Protein AF-X1N7P4-F1 (afdb_monomer_lite)

Sequence (84 aa):
PAISALAIFTFLGNWNAFLWPLIVISKTELYTLPVGLAFFSGEFQTEWEMVMTGASVATIPVLIVFLIFQKQIIKGIALSGLKG

Organism: NCBI:txid412755

Secondary structure (DSSP, 8-state):
-HHHHHHHHHHHHHHT--HHHHHH---GGG--HHHHHHTTB-SS-B-HHHHHHHHHHHHHHHHHHHHHHHHHHHHHHHHHHTT-

InterPro domains:
  IPR035906 MetI-like superfamily [G3DSA:1.10.3720.10] (1-71)
  IPR035906 MetI-like superfamily [SSF161098] (1-84)

pLDDT: mean 81.61, std 10.83, range [40.88, 92.69]

Foldseek 3Di:
DVVLVVVLVVCVCVLPDAVVCLVPPPDPVPDRLNNVLVVQVDPPDHPVVSNVVSVVVSCVVNVVSCVVCVVVVVVVVVVVVVVD

Structure (mmCIF, N/CA/C/O backbone):
data_AF-X1N7P4-F1
#
_entry.id   AF-X1N7P4-F1
#
loop_
_atom_site.group_PDB
_atom_site.id
_atom_site.type_symbol
_atom_site.label_atom_id
_atom_site.label_alt_id
_atom_site.label_comp_id
_atom_site.label_asym_id
_atom_site.label_entity_id
_atom_site.label_seq_id
_atom_site.pdbx_PDB_ins_code
_atom_site.Cartn_x
_atom_site.Cartn_y
_atom_site.Cartn_z
_atom_site.occupancy
_atom_site.B_iso_or_equiv
_atom_site.auth_seq_id
_atom_site.auth_comp_id
_atom_site.auth_asym_id
_atom_site.auth_atom_id
_atom_site.pdbx_PDB_model_num
ATOM 1 N N . PRO A 1 1 ? -10.656 -2.313 20.286 1.00 64.31 1 PRO A N 1
ATOM 2 C CA . PRO A 1 1 ? -10.127 -0.980 19.890 1.00 64.31 1 PRO A CA 1
ATOM 3 C C . PRO A 1 1 ? -8.679 -1.037 19.387 1.00 64.31 1 PRO A C 1
ATOM 5 O O . PRO A 1 1 ? -8.426 -0.595 18.275 1.00 64.31 1 PRO A O 1
ATOM 8 N N . ALA A 1 2 ? -7.760 -1.628 20.166 1.00 74.25 2 ALA A N 1
ATOM 9 C CA . ALA A 1 2 ? -6.340 -1.708 19.807 1.00 74.25 2 ALA A CA 1
ATOM 10 C C . ALA A 1 2 ? -6.064 -2.592 18.574 1.00 74.25 2 ALA A C 1
ATOM 12 O O . ALA A 1 2 ? -5.374 -2.156 17.662 1.00 74.25 2 ALA A O 1
ATOM 13 N N . ILE A 1 3 ? -6.666 -3.787 18.499 1.00 79.44 3 ILE A N 1
ATOM 14 C CA . ILE A 1 3 ? -6.495 -4.713 17.360 1.00 79.44 3 ILE A CA 1
ATOM 15 C C . ILE A 1 3 ? -7.004 -4.093 16.052 1.00 79.44 3 ILE A C 1
ATOM 17 O O . ILE A 1 3 ? -6.347 -4.194 15.026 1.00 79.44 3 ILE A O 1
ATOM 21 N N . SER A 1 4 ? -8.142 -3.399 16.097 1.00 78.44 4 SER A N 1
ATOM 22 C CA . SER A 1 4 ? -8.692 -2.682 14.945 1.00 78.44 4 SER A CA 1
ATOM 23 C C . SER A 1 4 ? -7.760 -1.588 14.435 1.00 78.44 4 SER A C 1
ATOM 25 O O . SER A 1 4 ? -7.516 -1.499 13.239 1.00 78.44 4 SER A O 1
ATOM 27 N N . ALA A 1 5 ? -7.227 -0.762 15.342 1.00 78.44 5 ALA A N 1
ATOM 28 C CA . ALA A 1 5 ? -6.286 0.290 14.976 1.00 78.44 5 ALA A CA 1
ATOM 29 C C . ALA A 1 5 ? -5.015 -0.311 14.360 1.00 78.44 5 ALA A C 1
ATOM 31 O O . ALA A 1 5 ? -4.596 0.122 13.291 1.00 78.44 5 ALA A O 1
ATOM 32 N N . LEU A 1 6 ? -4.460 -1.357 14.983 1.00 83.25 6 LEU A N 1
ATOM 33 C CA . LEU A 1 6 ? -3.307 -2.083 14.458 1.00 83.25 6 LEU A CA 1
ATOM 34 C C . LEU A 1 6 ? -3.580 -2.635 13.055 1.00 83.25 6 L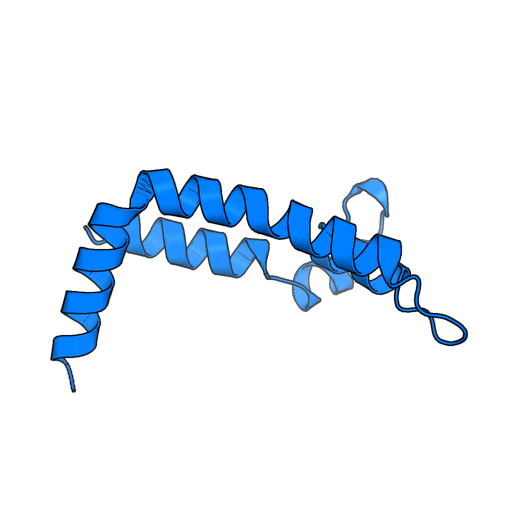EU A C 1
ATOM 36 O O . LEU A 1 6 ? -2.797 -2.378 12.152 1.00 83.25 6 LEU A O 1
ATOM 40 N N . ALA A 1 7 ? -4.706 -3.321 12.849 1.00 84.12 7 ALA A N 1
ATOM 41 C CA . ALA A 1 7 ? -5.072 -3.887 11.552 1.00 84.12 7 ALA A CA 1
ATOM 42 C C . ALA A 1 7 ? -5.116 -2.823 10.443 1.00 84.12 7 ALA A C 1
ATOM 44 O O . ALA A 1 7 ? -4.635 -3.064 9.340 1.00 84.12 7 ALA A O 1
ATOM 45 N N . ILE A 1 8 ? -5.634 -1.632 10.746 1.00 82.31 8 ILE A N 1
ATOM 46 C CA . ILE A 1 8 ? -5.732 -0.523 9.790 1.00 82.31 8 ILE A CA 1
ATOM 47 C C . ILE A 1 8 ? -4.357 0.056 9.479 1.00 82.31 8 ILE A C 1
ATOM 49 O O . ILE A 1 8 ? -4.026 0.225 8.309 1.00 82.31 8 ILE A O 1
ATOM 53 N N . PHE A 1 9 ? -3.539 0.326 10.499 1.00 81.75 9 PHE A N 1
ATOM 54 C CA . PHE A 1 9 ? -2.182 0.830 10.288 1.00 81.75 9 PHE A CA 1
ATOM 55 C C . PHE A 1 9 ? -1.314 -0.180 9.534 1.00 81.75 9 PHE A C 1
ATOM 57 O O . PHE A 1 9 ? -0.595 0.200 8.613 1.00 81.75 9 PHE A O 1
ATOM 64 N N . THR A 1 10 ? -1.421 -1.469 9.861 1.00 87.06 10 THR A N 1
ATOM 65 C CA . THR A 1 10 ? -0.725 -2.541 9.144 1.00 87.06 10 THR A CA 1
ATOM 66 C C . THR A 1 10 ? -1.210 -2.645 7.701 1.00 87.06 10 THR A C 1
ATOM 68 O O . THR A 1 10 ? -0.377 -2.740 6.801 1.00 87.06 10 THR A O 1
ATOM 71 N N . PHE A 1 11 ? -2.522 -2.588 7.456 1.00 88.50 11 PHE A N 1
ATOM 72 C CA . PHE A 1 11 ? -3.075 -2.609 6.102 1.00 88.50 11 PHE A CA 1
ATOM 73 C C . PHE A 1 11 ? -2.585 -1.413 5.282 1.00 88.50 11 PHE A C 1
ATOM 75 O O . PHE A 1 11 ? -2.022 -1.607 4.210 1.00 88.50 11 PHE A O 1
ATOM 82 N N . LEU A 1 12 ? -2.728 -0.191 5.803 1.00 84.88 12 LEU A N 1
ATOM 83 C CA . LEU A 1 12 ? -2.278 1.029 5.130 1.00 84.88 12 LEU A CA 1
ATOM 84 C C . LEU A 1 12 ? -0.774 1.002 4.851 1.00 84.88 12 LEU A C 1
ATOM 86 O O . LEU A 1 12 ? -0.359 1.381 3.757 1.00 84.88 12 LEU A O 1
ATOM 90 N N . GLY A 1 13 ? 0.026 0.539 5.814 1.00 86.00 13 GLY A N 1
ATOM 91 C CA . GLY A 1 13 ? 1.475 0.436 5.671 1.00 86.00 13 GLY A CA 1
ATOM 92 C C . GLY A 1 13 ? 1.890 -0.547 4.578 1.00 86.00 13 GLY A C 1
ATOM 93 O O . GLY A 1 13 ? 2.733 -0.213 3.754 1.00 86.00 13 GLY A O 1
ATOM 94 N N . ASN A 1 14 ? 1.271 -1.730 4.527 1.00 88.00 14 ASN A N 1
ATOM 95 C CA . ASN A 1 14 ? 1.584 -2.734 3.506 1.00 88.00 14 ASN A CA 1
ATOM 96 C C . ASN A 1 14 ? 1.017 -2.363 2.129 1.00 88.00 14 ASN A C 1
ATOM 98 O O . ASN A 1 14 ? 1.675 -2.588 1.120 1.00 88.00 14 ASN A O 1
ATOM 102 N N . TRP A 1 15 ? -0.179 -1.774 2.074 1.00 89.31 15 TRP A N 1
ATOM 103 C CA . TRP A 1 15 ? -0.823 -1.387 0.818 1.00 89.31 15 TRP A CA 1
ATOM 104 C C . TRP A 1 15 ? -0.099 -0.234 0.112 1.00 89.31 15 TRP A C 1
ATOM 106 O O . TRP A 1 15 ? 0.032 -0.247 -1.108 1.00 89.31 15 TRP A O 1
ATOM 116 N N . ASN A 1 16 ? 0.422 0.735 0.874 1.00 86.31 16 ASN A N 1
ATOM 117 C CA . ASN A 1 16 ? 1.231 1.835 0.339 1.00 86.31 16 ASN A CA 1
ATOM 118 C C . ASN A 1 16 ? 2.727 1.491 0.227 1.00 86.31 16 ASN A C 1
ATOM 120 O O . ASN A 1 16 ? 3.521 2.343 -0.175 1.00 86.31 16 ASN A O 1
ATOM 124 N N . ALA A 1 17 ? 3.144 0.274 0.595 1.00 88.12 17 ALA A N 1
ATOM 125 C CA . ALA A 1 17 ? 4.545 -0.114 0.512 1.00 88.12 17 ALA A CA 1
ATOM 126 C C . ALA A 1 17 ? 4.988 -0.159 -0.956 1.00 88.12 17 ALA A C 1
ATOM 128 O O . ALA A 1 17 ? 4.526 -0.986 -1.739 1.00 88.12 17 ALA A O 1
ATOM 129 N N . PHE A 1 18 ? 5.912 0.729 -1.316 1.00 88.19 18 PHE A N 1
ATOM 130 C CA . PHE A 1 18 ? 6.459 0.816 -2.669 1.00 88.19 18 PHE A CA 1
ATOM 131 C C . PHE A 1 18 ? 7.854 0.191 -2.769 1.00 88.19 18 PHE A C 1
ATOM 133 O O . PHE A 1 18 ? 8.074 -0.726 -3.555 1.00 88.19 18 PHE A O 1
ATOM 140 N N . LEU A 1 19 ? 8.791 0.642 -1.928 1.00 88.56 19 LEU A N 1
ATOM 141 C CA . LEU A 1 19 ? 10.201 0.246 -2.018 1.00 88.56 19 LEU A CA 1
ATOM 142 C C . LEU A 1 19 ? 10.423 -1.245 -1.747 1.00 88.56 19 LEU A C 1
ATOM 144 O O . LEU A 1 19 ? 11.184 -1.889 -2.458 1.00 88.56 19 LEU A O 1
ATOM 148 N N . TRP A 1 20 ? 9.759 -1.805 -0.732 1.00 91.06 20 TRP A N 1
ATOM 149 C CA . TRP A 1 20 ? 9.962 -3.209 -0.366 1.00 91.06 20 TRP A CA 1
ATOM 150 C C . TRP A 1 20 ? 9.518 -4.174 -1.483 1.00 91.06 20 TRP A C 1
ATOM 152 O O . TRP A 1 20 ? 10.344 -4.988 -1.903 1.00 91.06 20 TRP A O 1
ATOM 162 N N . PRO A 1 21 ? 8.297 -4.057 -2.051 1.00 89.00 21 PRO A N 1
ATOM 163 C CA . PRO A 1 21 ? 7.904 -4.862 -3.205 1.00 89.00 21 PRO A CA 1
ATOM 164 C C . PRO A 1 21 ? 8.781 -4.615 -4.435 1.00 89.00 21 PRO A C 1
ATOM 166 O O . PRO A 1 21 ? 9.153 -5.570 -5.106 1.00 89.00 21 PRO A O 1
ATOM 169 N N . LEU A 1 22 ? 9.161 -3.362 -4.705 1.00 87.94 22 LEU A N 1
ATOM 170 C CA . LEU A 1 22 ? 10.009 -3.023 -5.850 1.00 87.94 22 LEU A CA 1
ATOM 171 C C . LEU A 1 22 ? 11.369 -3.738 -5.805 1.00 87.94 22 LEU A C 1
ATOM 173 O O . LEU A 1 22 ? 11.875 -4.159 -6.840 1.00 87.94 22 LEU A O 1
ATOM 177 N N . ILE A 1 23 ? 11.957 -3.879 -4.614 1.00 90.75 23 ILE A N 1
ATOM 178 C CA . ILE A 1 23 ? 13.269 -4.515 -4.432 1.00 90.75 23 ILE A CA 1
ATOM 179 C C . ILE A 1 23 ? 13.165 -6.045 -4.483 1.00 90.75 23 ILE A C 1
ATOM 181 O O . ILE A 1 23 ? 14.036 -6.706 -5.045 1.00 90.75 23 ILE A O 1
ATOM 185 N N . VAL A 1 24 ? 12.136 -6.622 -3.859 1.00 92.69 24 VAL A N 1
ATOM 186 C CA . VAL A 1 24 ? 12.041 -8.079 -3.655 1.00 92.69 24 VAL A CA 1
ATOM 187 C C . VAL A 1 24 ? 11.397 -8.790 -4.847 1.00 92.69 24 VAL A C 1
ATOM 189 O O . VAL A 1 24 ? 11.710 -9.950 -5.123 1.00 92.69 24 VAL A O 1
ATOM 192 N N . ILE A 1 25 ? 10.484 -8.128 -5.556 1.00 90.38 25 ILE A N 1
ATOM 193 C CA . ILE A 1 25 ? 9.668 -8.769 -6.584 1.00 90.38 25 ILE A CA 1
ATOM 194 C C . ILE A 1 25 ? 10.352 -8.687 -7.946 1.00 90.38 25 ILE A C 1
ATOM 196 O O . ILE A 1 25 ? 10.532 -7.617 -8.516 1.00 90.38 25 ILE A O 1
ATOM 200 N N . SER A 1 26 ? 10.667 -9.852 -8.509 1.00 84.75 26 SER A N 1
ATOM 201 C CA . SER A 1 26 ? 11.329 -9.967 -9.817 1.00 84.75 26 SER A CA 1
ATOM 202 C C . SER A 1 26 ? 10.364 -10.256 -10.975 1.00 84.75 26 SER A C 1
ATOM 204 O O . SER A 1 26 ? 10.757 -10.155 -12.133 1.00 84.75 26 SER A O 1
ATOM 206 N N . LYS A 1 27 ? 9.118 -10.656 -10.681 1.00 89.31 27 LYS A N 1
ATOM 207 C CA . LYS A 1 27 ? 8.099 -11.019 -11.681 1.00 89.31 27 LYS A CA 1
ATOM 208 C C . LYS A 1 27 ? 7.004 -9.960 -11.742 1.00 89.31 27 LYS A C 1
ATOM 210 O O . LYS A 1 27 ? 6.425 -9.626 -10.711 1.00 89.31 27 LYS A O 1
ATOM 215 N N . THR A 1 28 ? 6.675 -9.507 -12.947 1.00 82.25 28 THR A N 1
ATOM 216 C CA . THR A 1 28 ? 5.650 -8.480 -13.209 1.00 82.25 28 THR A CA 1
ATOM 217 C C . THR A 1 28 ? 4.257 -8.874 -12.712 1.00 82.25 28 THR A C 1
ATOM 219 O O . THR A 1 28 ? 3.513 -8.031 -12.227 1.00 82.25 28 THR A O 1
ATOM 222 N N . GLU A 1 29 ? 3.926 -10.165 -12.750 1.00 87.75 29 GLU A N 1
ATOM 223 C CA . GLU A 1 29 ? 2.657 -10.740 -12.266 1.00 87.75 29 GLU A CA 1
ATOM 224 C C . GLU A 1 29 ? 2.420 -10.540 -10.761 1.00 87.75 29 GLU A C 1
ATOM 226 O O . GLU A 1 29 ? 1.290 -10.634 -10.287 1.00 87.75 29 GLU A O 1
ATOM 231 N N . LEU A 1 30 ? 3.489 -10.297 -10.001 1.00 87.38 30 LEU A N 1
ATOM 232 C CA . LEU A 1 30 ? 3.446 -10.125 -8.551 1.00 87.38 30 LEU A CA 1
ATOM 233 C C . LEU A 1 30 ? 3.507 -8.650 -8.143 1.00 87.38 30 LEU A C 1
ATOM 235 O O . LEU A 1 30 ? 3.516 -8.350 -6.949 1.00 87.38 30 LEU A O 1
ATOM 239 N N . TYR A 1 31 ? 3.571 -7.722 -9.100 1.00 87.81 31 TYR A N 1
ATOM 240 C CA . TYR A 1 31 ? 3.644 -6.303 -8.784 1.00 87.81 31 TYR A CA 1
ATOM 241 C C . TYR A 1 31 ? 2.393 -5.831 -8.056 1.00 87.81 31 TYR A C 1
ATOM 243 O O . TYR A 1 31 ? 1.256 -6.083 -8.452 1.00 87.81 31 TYR A O 1
ATOM 251 N N . THR A 1 32 ? 2.628 -5.096 -6.975 1.00 88.75 32 THR A N 1
ATOM 252 C CA . THR A 1 32 ? 1.568 -4.359 -6.305 1.00 88.75 32 THR A CA 1
ATOM 253 C C . THR A 1 32 ? 1.140 -3.189 -7.190 1.00 88.75 32 THR A C 1
ATOM 255 O O . THR A 1 32 ? 1.921 -2.694 -8.003 1.00 88.75 32 THR A O 1
ATOM 258 N N . LEU A 1 33 ? -0.097 -2.715 -7.017 1.00 85.75 33 LEU A N 1
ATOM 259 C CA . LEU A 1 33 ? -0.625 -1.552 -7.742 1.00 85.75 33 LEU A CA 1
ATOM 260 C C . LEU A 1 33 ? 0.341 -0.347 -7.729 1.00 85.75 33 LEU A C 1
ATOM 262 O O . LEU A 1 33 ? 0.614 0.177 -8.806 1.00 85.75 33 LEU A O 1
ATOM 266 N N . PRO A 1 34 ? 0.932 0.058 -6.584 1.00 84.00 34 PRO A N 1
ATOM 267 C CA . PRO A 1 34 ? 1.912 1.147 -6.554 1.00 84.00 34 PRO A CA 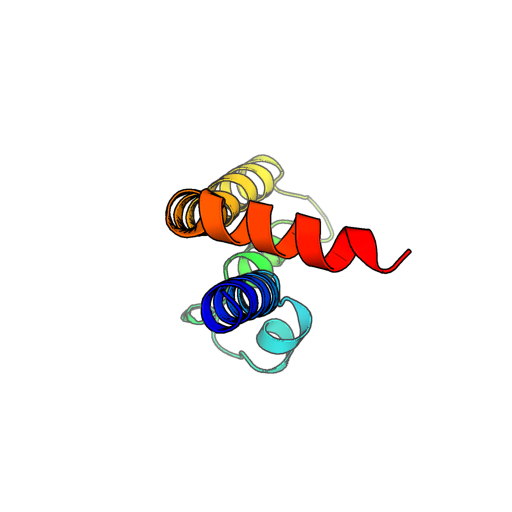1
ATOM 268 C C . PRO A 1 34 ? 3.174 0.881 -7.386 1.00 84.00 34 PRO A C 1
ATOM 270 O O . PRO A 1 34 ? 3.668 1.790 -8.046 1.00 84.00 34 PRO A O 1
ATOM 273 N N . VAL A 1 35 ? 3.693 -0.354 -7.379 1.00 86.94 35 VAL A N 1
ATOM 274 C CA . VAL A 1 35 ? 4.868 -0.732 -8.184 1.00 86.94 35 VAL A CA 1
ATOM 275 C C . VAL A 1 35 ? 4.529 -0.729 -9.669 1.00 86.94 35 VAL A C 1
ATOM 277 O O . VAL A 1 35 ? 5.259 -0.138 -10.457 1.00 86.94 35 VAL A O 1
ATOM 280 N N . GLY A 1 36 ? 3.398 -1.329 -10.046 1.00 84.81 36 GLY A N 1
ATOM 281 C CA . GLY A 1 36 ? 2.913 -1.354 -11.425 1.00 84.81 36 GLY A CA 1
ATOM 282 C C . GLY A 1 36 ? 2.669 0.047 -11.988 1.00 84.81 36 GLY A C 1
ATOM 283 O O . GLY A 1 36 ? 3.019 0.320 -13.132 1.00 84.81 36 GLY A O 1
ATOM 284 N N . LEU A 1 37 ? 2.137 0.961 -11.170 1.00 86.00 37 LEU A N 1
ATOM 285 C CA . LEU A 1 37 ? 1.867 2.339 -11.582 1.00 86.00 37 LEU A CA 1
ATOM 286 C C . LEU A 1 37 ? 3.127 3.144 -11.898 1.00 86.00 37 LEU A C 1
ATOM 288 O O . LEU A 1 37 ? 3.081 4.017 -12.762 1.00 86.00 37 LEU A O 1
ATOM 292 N N . ALA A 1 38 ? 4.254 2.837 -11.252 1.00 84.25 38 ALA A N 1
ATOM 293 C CA . ALA A 1 38 ? 5.516 3.514 -11.532 1.00 84.25 38 ALA A CA 1
ATOM 294 C C . ALA A 1 38 ? 6.033 3.247 -12.957 1.00 84.25 38 ALA A C 1
ATOM 296 O O . ALA A 1 38 ? 6.741 4.088 -13.500 1.00 84.25 38 ALA A O 1
ATOM 297 N N . PHE A 1 39 ? 5.632 2.143 -13.598 1.00 82.00 39 PHE A N 1
ATOM 298 C CA . PHE A 1 39 ? 5.999 1.856 -14.991 1.00 82.00 39 PHE A CA 1
ATOM 299 C C . PHE A 1 39 ? 5.286 2.755 -16.009 1.00 82.00 39 PHE A C 1
ATOM 301 O O . PHE A 1 39 ? 5.787 2.923 -17.117 1.00 82.00 39 PHE A O 1
ATOM 308 N N . PHE A 1 40 ? 4.151 3.356 -15.639 1.00 82.62 40 PHE A N 1
ATOM 309 C CA . PHE A 1 40 ? 3.440 4.328 -16.479 1.00 82.62 40 PHE A CA 1
ATOM 310 C C . PHE A 1 40 ? 3.999 5.754 -16.351 1.00 82.62 40 PHE A C 1
ATOM 312 O O . PHE A 1 40 ? 3.648 6.630 -17.140 1.00 82.62 40 PHE A O 1
ATOM 319 N N . SER A 1 41 ? 4.900 5.978 -15.391 1.00 79.81 41 SER A N 1
ATOM 320 C CA . SER A 1 41 ? 5.671 7.213 -15.213 1.00 79.81 41 SER A CA 1
ATOM 321 C C . SER A 1 41 ? 7.069 7.052 -15.819 1.00 79.81 41 SER A C 1
ATOM 323 O O . SER A 1 41 ? 8.071 7.070 -15.105 1.00 79.81 41 SER A O 1
ATOM 325 N N . GLY A 1 42 ? 7.130 6.812 -17.132 1.00 74.50 42 GLY A N 1
ATOM 326 C CA . GLY A 1 42 ? 8.380 6.585 -17.862 1.00 74.50 42 GLY A CA 1
ATOM 327 C C . GLY A 1 42 ? 9.199 7.861 -18.095 1.00 74.50 42 GLY A C 1
ATOM 328 O O . GLY A 1 42 ? 8.681 8.970 -18.021 1.00 74.50 42 GLY A O 1
ATOM 329 N N . GLU A 1 43 ? 10.486 7.706 -18.425 1.00 65.00 43 GLU A N 1
ATOM 330 C CA . GLU A 1 43 ? 11.411 8.842 -18.613 1.00 65.00 43 GLU A CA 1
ATOM 331 C C . GLU A 1 43 ? 11.037 9.785 -19.766 1.00 65.00 43 GLU A C 1
ATOM 333 O O . GLU A 1 43 ? 11.333 10.976 -19.705 1.00 65.00 43 GLU A O 1
ATOM 338 N N . PHE A 1 44 ? 10.403 9.271 -20.824 1.00 70.88 44 PHE A N 1
ATOM 339 C CA . PHE A 1 44 ? 10.116 10.055 -22.031 1.00 70.88 44 PHE A CA 1
ATOM 340 C C . PHE A 1 44 ? 8.691 10.604 -22.068 1.00 70.88 44 PHE A C 1
ATOM 342 O O . PHE A 1 44 ? 8.486 11.717 -22.550 1.00 70.88 44 PHE A O 1
ATOM 349 N N . GLN A 1 45 ? 7.714 9.838 -21.570 1.00 74.50 45 GLN A N 1
ATOM 350 C CA . GLN A 1 45 ? 6.315 10.242 -21.455 1.00 74.50 45 GLN A CA 1
ATOM 351 C C . GLN A 1 45 ? 5.658 9.551 -20.258 1.00 74.50 45 GLN A C 1
ATOM 353 O O . GLN A 1 45 ? 5.882 8.366 -20.007 1.00 74.50 45 GLN A O 1
ATOM 358 N N . THR A 1 46 ? 4.831 10.313 -19.543 1.00 83.31 46 THR A N 1
ATOM 359 C CA . THR A 1 46 ? 3.983 9.810 -18.463 1.00 83.31 46 THR A CA 1
ATOM 360 C C . THR A 1 46 ? 2.572 9.617 -18.991 1.00 83.31 46 THR A C 1
ATOM 362 O O . THR A 1 46 ? 1.928 10.577 -19.420 1.00 83.31 46 THR A O 1
ATOM 365 N N . GLU A 1 47 ? 2.067 8.394 -18.891 1.00 86.94 47 GLU A N 1
ATOM 366 C CA . GLU A 1 47 ? 0.692 8.039 -19.238 1.00 86.94 47 GLU A CA 1
ATOM 367 C C . GLU A 1 47 ? -0.246 8.446 -18.092 1.00 86.94 47 GLU A C 1
ATOM 369 O O . GLU A 1 47 ? -0.698 7.621 -17.291 1.00 86.94 47 GLU A O 1
ATOM 374 N N . TRP A 1 48 ? -0.515 9.751 -17.972 1.00 85.50 48 TRP A N 1
ATOM 375 C CA . TRP A 1 48 ? -1.307 10.319 -16.872 1.00 85.50 48 TRP A CA 1
ATOM 376 C C . TRP A 1 48 ? -2.694 9.690 -16.743 1.00 85.50 48 TRP A C 1
ATOM 378 O O . TRP A 1 48 ? -3.180 9.513 -15.627 1.00 85.50 48 TRP A O 1
ATOM 388 N N . GLU A 1 49 ? -3.304 9.298 -17.861 1.00 88.62 49 GLU A N 1
ATOM 389 C CA . GLU A 1 49 ? -4.592 8.604 -17.885 1.00 88.62 49 GLU A CA 1
ATOM 390 C C . GLU A 1 49 ? -4.522 7.272 -17.124 1.00 88.62 49 GLU A C 1
ATOM 392 O O . GLU A 1 49 ? -5.379 6.977 -16.284 1.00 88.62 49 GLU A O 1
ATOM 397 N N . MET A 1 50 ? -3.460 6.492 -17.348 1.00 87.38 50 MET A N 1
ATOM 398 C CA . MET A 1 50 ? -3.245 5.209 -16.677 1.00 87.38 50 MET A CA 1
ATOM 399 C C . MET A 1 50 ? -2.852 5.404 -15.213 1.00 87.38 50 MET A C 1
ATOM 401 O O . MET A 1 50 ? -3.381 4.713 -14.338 1.00 87.38 50 MET A O 1
ATOM 405 N N . VAL A 1 51 ? -1.987 6.381 -14.926 1.00 88.25 51 VAL A N 1
ATOM 406 C CA . VAL A 1 51 ? -1.559 6.706 -13.557 1.00 88.25 51 VAL A CA 1
ATOM 407 C C . VAL A 1 51 ? -2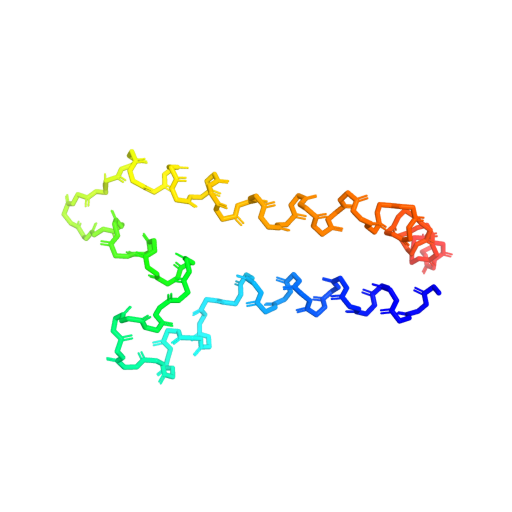.750 7.145 -12.701 1.00 88.25 51 VAL A C 1
ATOM 409 O O . VAL A 1 51 ? -2.951 6.613 -11.608 1.00 88.25 51 VAL A O 1
ATOM 412 N N . MET A 1 52 ? -3.582 8.067 -13.192 1.00 87.56 52 MET A N 1
ATOM 413 C CA . MET A 1 52 ? -4.758 8.559 -12.462 1.00 87.56 52 MET A CA 1
ATOM 414 C C . MET A 1 52 ? -5.833 7.481 -12.296 1.00 87.56 52 MET A C 1
ATOM 416 O O . MET A 1 52 ? -6.419 7.357 -11.214 1.00 87.56 52 MET A O 1
ATOM 420 N N . THR A 1 53 ? -6.067 6.666 -13.329 1.00 89.94 53 THR A N 1
ATOM 421 C CA . THR A 1 53 ? -6.998 5.530 -13.250 1.00 89.94 53 THR A CA 1
ATOM 422 C C . THR A 1 53 ? -6.528 4.520 -12.208 1.00 89.94 53 THR A C 1
ATOM 424 O O . THR A 1 53 ? -7.286 4.156 -11.306 1.00 89.94 53 THR A O 1
ATOM 427 N N . GLY A 1 54 ? -5.261 4.111 -12.265 1.00 88.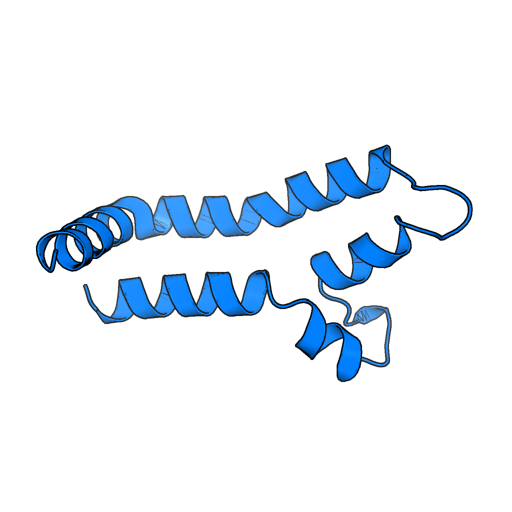94 54 GLY A N 1
ATOM 428 C CA . GLY A 1 54 ? -4.710 3.158 -11.311 1.00 88.94 54 GLY A CA 1
ATOM 429 C C . GLY A 1 54 ? -4.645 3.707 -9.888 1.00 88.94 54 GLY A C 1
ATOM 430 O O . GLY A 1 54 ? -4.948 2.969 -8.956 1.00 88.94 54 GLY A O 1
ATOM 431 N N . ALA A 1 5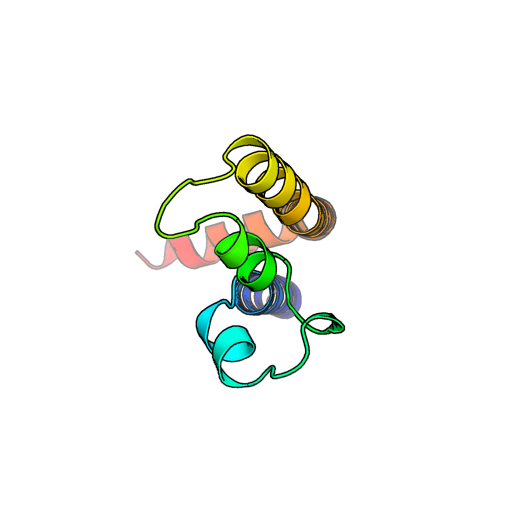5 ? -4.347 4.995 -9.695 1.00 87.25 55 ALA A N 1
ATOM 432 C CA . ALA A 1 55 ? -4.379 5.633 -8.377 1.00 87.25 55 ALA A CA 1
ATOM 433 C C . ALA A 1 55 ? -5.802 5.675 -7.790 1.00 87.25 55 ALA A C 1
ATOM 435 O O . ALA A 1 55 ? -6.004 5.415 -6.599 1.00 87.25 55 ALA A O 1
ATOM 436 N N . SER A 1 56 ? -6.804 5.927 -8.634 1.00 90.50 56 SER A N 1
ATOM 437 C CA . SER A 1 56 ? -8.213 5.884 -8.232 1.00 90.50 56 SER A CA 1
ATOM 438 C C . SER A 1 56 ? -8.611 4.471 -7.804 1.00 90.50 56 SER A C 1
ATOM 440 O O . SER A 1 56 ? -9.178 4.284 -6.727 1.00 90.50 56 SER A O 1
ATOM 442 N N . VAL A 1 57 ? -8.234 3.456 -8.588 1.00 91.00 57 VAL A N 1
ATOM 443 C CA . VAL A 1 57 ? -8.479 2.044 -8.257 1.00 91.00 57 VAL A CA 1
ATOM 444 C C . VAL A 1 57 ? -7.722 1.621 -6.996 1.00 91.00 57 VAL A C 1
ATOM 446 O O . VAL A 1 57 ? -8.299 0.959 -6.136 1.00 91.00 57 VAL A O 1
ATOM 449 N N . ALA A 1 58 ? -6.471 2.052 -6.823 1.00 88.62 58 ALA A N 1
ATOM 450 C CA . ALA A 1 58 ? -5.668 1.769 -5.634 1.00 88.62 58 ALA A CA 1
ATOM 451 C C . ALA A 1 58 ? -6.272 2.366 -4.351 1.00 88.62 58 ALA A C 1
ATOM 453 O O . ALA A 1 58 ? -6.007 1.872 -3.254 1.00 88.62 58 ALA A O 1
ATOM 454 N N . THR A 1 59 ? -7.116 3.391 -4.477 1.00 89.06 59 THR A N 1
ATOM 455 C CA . THR A 1 59 ? -7.827 4.005 -3.350 1.00 89.06 59 THR A CA 1
ATOM 456 C C . THR A 1 59 ? -9.056 3.189 -2.924 1.00 89.06 59 THR A C 1
ATOM 458 O O . THR A 1 59 ? -9.439 3.222 -1.753 1.00 89.06 59 THR A O 1
ATOM 461 N N . ILE A 1 60 ? -9.655 2.392 -3.818 1.00 92.19 60 ILE A N 1
ATOM 462 C CA . ILE A 1 60 ? -10.885 1.626 -3.537 1.00 92.19 60 ILE A CA 1
ATOM 463 C C . ILE A 1 60 ? -10.727 0.670 -2.337 1.00 92.19 60 ILE A C 1
ATOM 465 O O . ILE A 1 60 ? -11.559 0.730 -1.430 1.00 92.19 60 ILE A O 1
ATOM 469 N N . PRO A 1 61 ? -9.680 -0.176 -2.243 1.00 88.81 61 PRO A N 1
ATOM 470 C CA . PRO A 1 61 ? -9.505 -1.077 -1.102 1.00 88.81 61 PRO A CA 1
ATOM 471 C C . PRO A 1 61 ? -9.341 -0.323 0.219 1.00 88.81 61 PRO A C 1
ATOM 473 O O . PRO A 1 61 ? -9.865 -0.747 1.248 1.00 88.81 61 PRO A O 1
ATOM 476 N N . VAL A 1 62 ? -8.668 0.831 0.181 1.00 89.12 62 VAL A N 1
ATOM 477 C CA . VAL A 1 62 ? -8.503 1.708 1.345 1.00 89.12 62 VAL A CA 1
ATOM 478 C C . VAL A 1 62 ? -9.851 2.254 1.803 1.00 89.12 62 VAL A C 1
ATOM 480 O O . VAL A 1 62 ? -10.135 2.230 2.999 1.00 89.12 62 VAL A O 1
ATOM 483 N N . LEU A 1 63 ? -10.709 2.676 0.872 1.00 90.12 63 LEU A N 1
ATOM 484 C CA . LEU A 1 63 ? -12.068 3.122 1.184 1.00 90.12 63 LEU A CA 1
ATOM 485 C C . LEU A 1 63 ? -12.922 1.994 1.770 1.00 90.12 63 LEU A C 1
ATOM 487 O O . LEU A 1 63 ? -13.650 2.227 2.732 1.00 90.12 63 LEU A O 1
ATOM 491 N N . ILE A 1 64 ? -12.810 0.769 1.252 1.00 91.38 64 ILE A N 1
ATOM 492 C CA . ILE A 1 64 ? -13.531 -0.395 1.793 1.00 91.38 64 ILE A CA 1
ATOM 493 C C . ILE A 1 64 ? -13.111 -0.655 3.244 1.00 91.38 64 ILE A C 1
ATOM 495 O O . ILE A 1 64 ? -13.966 -0.754 4.128 1.00 91.38 64 ILE A O 1
ATOM 499 N N . VAL A 1 65 ? -11.803 -0.714 3.512 1.00 87.56 65 VAL A N 1
ATOM 500 C CA . VAL A 1 65 ? -11.281 -0.880 4.877 1.00 87.56 65 VAL A CA 1
ATOM 501 C C . VAL A 1 65 ? -11.723 0.287 5.759 1.00 87.56 65 VAL A C 1
ATOM 503 O O . VAL A 1 65 ? -12.191 0.077 6.877 1.00 87.56 65 VAL A O 1
ATOM 506 N N . PHE A 1 66 ? -11.665 1.518 5.255 1.00 84.75 66 PHE A N 1
ATOM 507 C CA . PHE A 1 66 ? -12.138 2.680 5.992 1.00 84.75 66 PHE A CA 1
ATOM 508 C C . PHE A 1 66 ? -13.615 2.546 6.376 1.00 84.75 66 PHE A C 1
ATOM 510 O O . PHE A 1 66 ? -13.942 2.716 7.544 1.00 84.75 66 PHE A O 1
ATOM 517 N N . LEU A 1 67 ? -14.506 2.179 5.454 1.00 89.00 67 LEU A N 1
ATOM 518 C CA . LEU A 1 67 ? -15.941 2.052 5.733 1.00 89.00 67 LEU A CA 1
ATOM 519 C C . LEU A 1 67 ? -16.250 0.965 6.769 1.00 89.00 67 LEU A C 1
ATOM 521 O O . LEU A 1 67 ? -17.087 1.182 7.651 1.00 89.00 67 LEU A O 1
ATOM 525 N N . ILE A 1 68 ? -15.553 -0.173 6.710 1.00 87.44 68 ILE A N 1
ATOM 526 C CA . ILE A 1 68 ? -15.707 -1.263 7.688 1.00 87.44 68 ILE A CA 1
ATOM 527 C C . ILE A 1 68 ? -15.263 -0.797 9.081 1.00 87.44 68 ILE A C 1
ATOM 529 O O . ILE A 1 68 ? -15.934 -1.063 10.083 1.00 87.44 68 ILE A O 1
ATOM 533 N N . PHE A 1 69 ? -14.148 -0.069 9.156 1.00 83.38 69 PHE A N 1
ATOM 534 C CA . PHE A 1 69 ? -13.495 0.265 10.417 1.00 83.38 69 PHE A CA 1
ATOM 535 C C . PHE A 1 69 ? -13.697 1.723 10.878 1.00 83.38 69 PHE A C 1
ATOM 537 O O . PHE A 1 69 ? -13.183 2.095 11.934 1.00 83.38 69 PHE A O 1
ATOM 544 N N . GLN A 1 70 ? -14.489 2.543 10.178 1.00 80.94 70 GLN A N 1
ATOM 545 C CA . GLN A 1 70 ? -14.610 4.001 10.385 1.00 80.94 70 GLN A CA 1
ATOM 546 C C . GLN A 1 70 ? -14.844 4.396 11.850 1.00 80.94 70 GLN A C 1
ATOM 548 O O . GLN A 1 70 ? -14.179 5.279 12.387 1.00 80.94 70 GLN A O 1
ATOM 553 N N . LYS A 1 71 ? -15.732 3.680 12.556 1.00 78.56 71 LYS A N 1
ATOM 554 C CA . LYS A 1 71 ? -16.061 3.959 13.966 1.00 78.56 71 LYS A CA 1
ATOM 555 C C . LYS A 1 71 ? -14.876 3.700 14.899 1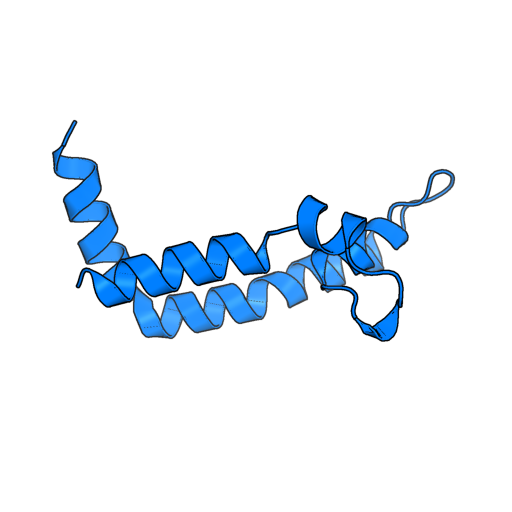.00 78.56 71 LYS A C 1
ATOM 557 O O . LYS A 1 71 ? -14.793 4.292 15.971 1.00 78.56 71 LYS A O 1
ATOM 562 N N . GLN A 1 72 ? -13.996 2.777 14.528 1.00 78.44 72 GLN A N 1
ATOM 563 C CA . GLN A 1 72 ? -12.829 2.364 15.306 1.00 78.44 72 GLN A CA 1
ATOM 564 C C . GLN A 1 72 ? -11.625 3.256 14.982 1.00 78.44 72 GLN A C 1
ATOM 566 O O . GLN A 1 72 ? -10.897 3.612 15.905 1.00 78.44 72 GLN A O 1
ATOM 571 N N . ILE A 1 73 ? -11.488 3.699 13.725 1.00 72.81 73 ILE A N 1
ATOM 572 C CA . ILE A 1 73 ? -10.520 4.724 13.299 1.00 72.81 73 ILE A CA 1
ATOM 573 C C . ILE A 1 73 ? -10.759 6.026 14.063 1.00 72.81 73 ILE A C 1
ATOM 575 O O . ILE A 1 73 ? -9.848 6.522 14.716 1.00 72.81 73 ILE A O 1
ATOM 579 N N . ILE A 1 74 ? -11.996 6.534 14.060 1.00 75.31 74 ILE A N 1
ATOM 580 C CA . ILE A 1 74 ? -12.352 7.796 14.730 1.00 75.31 74 ILE A CA 1
ATOM 581 C C . ILE A 1 74 ? -12.059 7.722 16.237 1.00 75.31 74 ILE A C 1
ATOM 583 O O . ILE A 1 74 ? -11.470 8.640 16.803 1.00 75.31 74 ILE A O 1
ATOM 587 N N . LYS A 1 75 ? -12.398 6.599 16.889 1.00 72.00 75 LYS A N 1
ATOM 588 C CA . LYS A 1 75 ? -12.084 6.370 18.311 1.00 72.00 75 LYS A CA 1
ATOM 589 C C . LYS A 1 75 ? -10.579 6.245 18.577 1.00 72.00 75 LYS A C 1
ATOM 591 O O . LYS A 1 75 ? -10.127 6.662 19.637 1.00 72.00 75 LYS A O 1
ATOM 596 N N . GLY A 1 76 ? -9.818 5.664 17.649 1.00 68.62 76 GLY A N 1
ATOM 597 C CA . GLY A 1 76 ? -8.365 5.514 17.751 1.00 68.62 76 GLY A CA 1
ATOM 598 C C . GLY A 1 76 ? -7.617 6.839 17.596 1.00 68.62 76 GLY A C 1
ATOM 599 O O . GLY A 1 76 ? -6.766 7.145 18.427 1.00 68.62 76 GLY A O 1
ATOM 600 N N . ILE A 1 77 ? -7.984 7.648 16.597 1.00 67.62 77 ILE A N 1
ATOM 601 C CA . ILE A 1 77 ? -7.406 8.984 16.362 1.00 67.62 77 ILE A CA 1
ATOM 602 C C . ILE A 1 77 ? -7.726 9.926 17.530 1.00 67.62 77 ILE A C 1
ATOM 604 O O . ILE A 1 77 ? -6.848 10.649 17.995 1.00 67.62 77 ILE A O 1
ATOM 608 N N . ALA A 1 78 ? -8.950 9.879 18.068 1.00 63.84 78 ALA A N 1
ATOM 609 C CA . ALA A 1 78 ? -9.314 10.663 19.250 1.00 63.84 78 ALA A CA 1
ATOM 610 C C . ALA A 1 78 ? -8.446 10.316 20.478 1.00 63.84 78 ALA A C 1
ATOM 612 O O . ALA A 1 78 ? -8.067 11.201 21.238 1.00 63.84 78 ALA A O 1
ATOM 613 N N . LEU A 1 79 ? -8.086 9.038 20.650 1.00 59.59 79 LEU A N 1
ATOM 614 C CA . LEU A 1 79 ? -7.215 8.580 21.738 1.00 59.59 79 LEU A CA 1
ATOM 615 C C . LEU A 1 79 ? -5.736 8.944 21.530 1.00 59.59 79 LEU A C 1
ATOM 617 O O . LEU A 1 79 ? -5.037 9.160 22.518 1.00 59.59 79 LEU A O 1
ATOM 621 N N . SER A 1 80 ? -5.248 9.019 20.284 1.00 58.69 80 SER A N 1
ATOM 622 C CA . SER A 1 80 ? -3.873 9.463 20.000 1.00 58.69 80 SER A CA 1
ATOM 623 C C . SER A 1 80 ? -3.718 10.986 20.040 1.00 58.69 80 SER A C 1
ATOM 625 O O . SER A 1 80 ? -2.642 11.465 20.379 1.00 58.69 80 SER A O 1
ATOM 627 N N . GLY A 1 81 ? -4.777 11.744 19.730 1.00 52.97 81 GLY A N 1
ATOM 628 C CA . GLY A 1 81 ? -4.784 13.212 19.777 1.00 52.97 81 GLY A CA 1
ATOM 629 C C . GLY A 1 81 ? -4.839 13.812 21.189 1.00 52.97 81 GLY A C 1
ATOM 630 O O . GLY A 1 81 ? -4.436 14.950 21.372 1.00 52.97 81 GLY A O 1
ATOM 631 N N . LEU A 1 82 ? -5.278 13.048 22.196 1.00 53.03 82 LEU A N 1
ATOM 632 C CA . LEU A 1 82 ? -5.334 13.473 23.607 1.00 53.03 82 LEU A CA 1
ATOM 633 C C . LEU A 1 82 ? -3.982 13.398 24.347 1.00 53.03 82 LEU A C 1
ATOM 635 O O . LEU A 1 82 ? -3.924 13.699 25.536 1.00 53.03 82 LEU A O 1
ATOM 639 N N . LYS A 1 83 ? -2.905 12.958 23.681 1.00 40.88 83 LYS A N 1
ATOM 640 C CA . LYS A 1 83 ? -1.540 12.907 24.242 1.00 40.88 83 LYS A CA 1
ATOM 641 C C . LYS A 1 83 ? -0.628 14.053 23.765 1.00 40.88 83 LYS A C 1
ATOM 643 O O . LYS A 1 83 ? 0.590 13.928 23.879 1.00 40.88 83 LYS A O 1
ATOM 648 N N . GLY A 1 84 ? -1.212 15.132 23.243 1.00 43.62 84 GLY A N 1
ATOM 649 C CA . GLY A 1 84 ? -0.559 16.431 23.049 1.00 43.62 84 GLY A CA 1
ATOM 650 C C . GLY A 1 84 ? -1.015 17.420 24.106 1.00 43.62 84 GLY A C 1
ATOM 651 O O . GLY A 1 84 ? -2.233 17.417 24.391 1.00 43.62 84 GLY A O 1
#

Radius of gyration: 16.15 Å; chains: 1; bounding box: 29×28×46 Å